Protein AF-A0A656K3C7-F1 (afdb_monomer_lite)

Sequence (173 aa):
MFLVPLDEQGRWFRYHHLFSDLLRARQTADAQTTRLHLNACRWFSAQGQLDEAVEQALRAGHLDVAANLVQNLSEEQLLAEQNVGMLLRWKMDLPDDLLTSTPRLIVLYAWALGLACQLDAAEELANQLSRFLPAPSATAQKSMLAQWLALSGIIARGRGDSEKTERYCREAL

Radius of gyration: 20.17 Å; chains: 1; bounding box: 43×33×60 Å

InterPro domains:
  IPR059106 MalT-like, winged helix domain [PF25873] (1-30)

Secondary structure (DSSP, 8-state):
--EEESSTTS--EEE-HHHHHHHHHT--SSHHHHHHHHHHHHHHHHTT-HHHHHHHHHHTT-HHHHHHHHHT--HHHHHSTTHHHHHHHHHHHS-HHHHTSSHHHHHHHHHHHHHTT-HHHHHHHHHGGGGG-S-SSHHHHHHHHHHHHHHHHHHHHHTT-HHHHHHHHHHT-

Organism: NCBI:txid1194405

Foldseek 3Di:
DQWDAPDPVRPDTDGDPVVVVVVVVPDDPDPVQLVVLQVQLVVCVVVVNLLSNLVSCLVSVNLVSNLVSVLPQDPVNLPPPPVLVSLVVNVVSHDPCSCLVDLSSLLSNLVSCLVVLVLVVSVVSLVSLCVCPPPPDPVVNLVSLLSSLVSQLSSCVSVVNVVSNVVSVVVND

Structure (mmCIF, N/CA/C/O backbone):
data_AF-A0A656K3C7-F1
#
_entry.id   AF-A0A656K3C7-F1
#
loop_
_atom_site.group_PDB
_atom_site.id
_atom_site.type_symbol
_atom_site.label_atom_id
_atom_site.label_alt_id
_atom_site.label_comp_id
_atom_site.label_asym_id
_atom_site.label_entity_id
_atom_site.label_seq_id
_atom_site.pdbx_PDB_ins_code
_atom_site.Cartn_x
_atom_site.Cartn_y
_atom_site.Cartn_z
_atom_site.occupancy
_atom_site.B_iso_or_equiv
_atom_site.auth_seq_id
_atom_site.auth_comp_id
_atom_site.auth_asym_id
_atom_site.auth_atom_id
_atom_site.pdbx_PDB_model_num
ATOM 1 N N . MET A 1 1 ? -4.750 -5.517 39.421 1.00 69.62 1 MET A N 1
ATOM 2 C CA . MET A 1 1 ? -4.322 -4.498 38.438 1.00 69.62 1 MET A CA 1
ATOM 3 C C . MET A 1 1 ? -4.576 -5.078 37.050 1.00 69.62 1 MET A C 1
ATOM 5 O O . MET A 1 1 ? -4.047 -6.142 36.769 1.00 69.62 1 MET A O 1
ATOM 9 N N . PHE A 1 2 ? -5.461 -4.484 36.241 1.00 80.31 2 PHE A N 1
ATOM 10 C CA . PHE A 1 2 ? -5.901 -5.067 34.955 1.00 80.31 2 PHE A CA 1
ATOM 11 C C . PHE A 1 2 ? -5.089 -4.599 33.742 1.00 80.31 2 PHE A C 1
ATOM 13 O O . PHE A 1 2 ? -5.308 -5.103 32.644 1.00 80.31 2 PHE A O 1
ATOM 20 N N . LEU A 1 3 ? -4.170 -3.654 33.938 1.00 84.06 3 LEU A N 1
ATOM 21 C CA . LEU A 1 3 ? -3.271 -3.134 32.915 1.00 84.06 3 LEU A CA 1
ATOM 22 C C . LEU A 1 3 ? -1.839 -3.567 33.231 1.00 84.06 3 LEU A C 1
ATOM 24 O O . LEU A 1 3 ? -1.426 -3.528 34.388 1.00 84.06 3 LEU A O 1
ATOM 28 N N . VAL A 1 4 ? -1.111 -3.983 32.199 1.00 83.31 4 VAL A N 1
ATOM 29 C CA . VAL A 1 4 ? 0.304 -4.356 32.248 1.00 83.31 4 VAL A CA 1
ATOM 30 C C . VAL A 1 4 ? 1.067 -3.351 31.383 1.00 83.31 4 VAL A C 1
ATOM 32 O O . VAL A 1 4 ? 0.714 -3.222 30.205 1.00 83.31 4 VAL A O 1
ATOM 35 N N . PRO A 1 5 ? 2.061 -2.630 31.932 1.00 87.19 5 PRO A N 1
ATOM 36 C CA . PRO A 1 5 ? 2.875 -1.711 31.148 1.00 87.19 5 PRO A CA 1
ATOM 37 C C . PRO A 1 5 ? 3.654 -2.481 30.078 1.00 87.19 5 PRO A C 1
ATOM 39 O O . PRO A 1 5 ? 4.106 -3.606 30.302 1.00 87.19 5 PRO A O 1
ATOM 42 N N . LEU A 1 6 ? 3.751 -1.881 28.899 1.00 84.50 6 LEU A N 1
ATOM 43 C CA . LEU A 1 6 ? 4.497 -2.388 27.748 1.00 84.50 6 LEU A CA 1
ATOM 44 C C . LEU A 1 6 ? 5.789 -1.608 27.510 1.00 84.50 6 LEU A C 1
ATOM 46 O O . LEU A 1 6 ? 6.653 -2.086 26.784 1.00 84.50 6 LEU A O 1
ATOM 50 N N . ASP A 1 7 ? 5.913 -0.429 28.110 1.00 85.75 7 ASP A N 1
ATOM 51 C CA . ASP A 1 7 ? 7.090 0.418 28.035 1.00 85.75 7 ASP A CA 1
ATOM 52 C C . ASP A 1 7 ? 7.542 0.864 29.432 1.00 85.75 7 ASP A C 1
ATOM 54 O O . ASP A 1 7 ? 6.776 0.878 30.398 1.00 85.75 7 ASP A O 1
ATOM 58 N N . GLU A 1 8 ? 8.813 1.245 29.539 1.00 79.31 8 GLU A N 1
ATOM 59 C CA . GLU A 1 8 ? 9.380 1.774 30.785 1.00 79.31 8 GLU A CA 1
ATOM 60 C C . GLU A 1 8 ? 8.867 3.187 31.097 1.00 79.31 8 GLU A C 1
ATOM 62 O O . GLU A 1 8 ? 8.908 3.628 32.243 1.00 79.31 8 GLU A O 1
ATOM 67 N N . GLN A 1 9 ? 8.354 3.900 30.087 1.00 84.38 9 GLN A N 1
ATOM 68 C CA . GLN A 1 9 ? 7.812 5.252 30.237 1.00 84.38 9 GLN A CA 1
ATOM 69 C C . GLN A 1 9 ? 6.341 5.267 30.681 1.00 84.38 9 GLN A C 1
ATOM 71 O O . GLN A 1 9 ? 5.797 6.345 30.919 1.00 84.38 9 GLN A O 1
ATOM 76 N N . GLY A 1 10 ? 5.690 4.102 30.790 1.00 80.56 10 GLY A N 1
ATOM 77 C CA . GLY A 1 10 ? 4.300 3.984 31.225 1.00 80.56 10 GLY A CA 1
ATOM 78 C C . GLY A 1 10 ? 3.310 4.701 30.306 1.00 80.56 10 GLY A C 1
ATOM 79 O O . GLY A 1 10 ? 2.316 5.239 30.791 1.00 80.56 10 GLY A O 1
ATOM 80 N N . ARG A 1 11 ? 3.581 4.761 28.999 1.00 82.31 11 ARG A N 1
ATOM 81 C CA . ARG A 1 11 ? 2.653 5.311 27.995 1.00 82.31 11 ARG A CA 1
ATOM 82 C C . ARG A 1 11 ? 1.851 4.209 27.323 1.00 82.31 11 ARG A C 1
ATOM 84 O O . ARG A 1 11 ? 0.713 4.439 26.919 1.00 82.31 11 ARG A O 1
ATOM 91 N 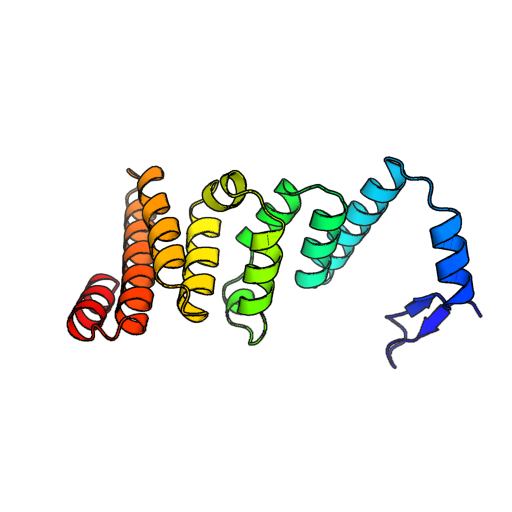N . TRP A 1 12 ? 2.423 3.014 27.234 1.00 82.12 12 TRP A N 1
ATOM 92 C CA . TRP A 1 12 ? 1.819 1.875 26.568 1.00 82.12 12 TRP A CA 1
ATOM 93 C C . TRP A 1 12 ? 1.377 0.840 27.589 1.00 82.12 12 TRP A C 1
ATOM 95 O O . TRP A 1 12 ? 2.163 0.358 28.401 1.00 82.12 12 TRP A O 1
ATOM 105 N N . PHE A 1 13 ? 0.107 0.452 27.521 1.00 86.69 13 PHE A N 1
ATOM 106 C CA . PHE A 1 13 ? -0.456 -0.573 28.389 1.00 86.69 13 PHE A CA 1
ATOM 107 C C . PHE A 1 13 ? -1.233 -1.588 27.569 1.00 86.69 13 PHE A C 1
ATOM 109 O O . PHE A 1 13 ? -1.935 -1.239 26.621 1.00 86.69 13 PHE A O 1
ATOM 116 N N . ARG A 1 14 ? -1.177 -2.849 27.992 1.00 84.44 14 ARG A N 1
ATOM 117 C CA . ARG A 1 14 ? -2.115 -3.883 27.546 1.00 84.44 14 ARG A CA 1
ATOM 118 C C . ARG A 1 14 ? -3.011 -4.323 28.687 1.00 84.44 14 ARG A C 1
ATOM 120 O O . ARG A 1 14 ? -2.593 -4.338 29.844 1.00 84.44 14 ARG A O 1
ATOM 127 N N . TYR A 1 15 ? -4.218 -4.769 28.361 1.00 87.75 15 TYR A N 1
ATOM 128 C CA . TYR A 1 15 ? -5.036 -5.486 29.331 1.00 87.75 15 TYR A CA 1
ATOM 129 C C . TYR A 1 15 ? -4.418 -6.843 29.676 1.00 87.75 15 TYR A C 1
ATOM 131 O O . TYR A 1 15 ? -3.863 -7.537 28.821 1.00 87.75 15 TYR A O 1
ATOM 139 N N . HIS A 1 16 ? -4.554 -7.239 30.939 1.00 87.50 16 HIS A N 1
ATOM 140 C CA . HIS A 1 16 ? -4.267 -8.596 31.383 1.00 87.50 16 HIS A CA 1
ATOM 141 C C . HIS A 1 16 ? -5.127 -9.597 30.594 1.00 87.50 16 HIS A C 1
ATOM 143 O O . HIS A 1 16 ? -6.309 -9.337 30.363 1.00 87.50 16 HIS A O 1
ATOM 149 N N . HIS A 1 17 ? -4.562 -10.746 30.207 1.00 80.81 17 HIS A N 1
ATOM 150 C CA . HIS A 1 17 ? -5.193 -11.680 29.262 1.00 80.81 17 HIS A CA 1
ATOM 151 C C . HIS A 1 17 ? -6.619 -12.090 29.676 1.00 80.81 17 HIS A C 1
ATOM 153 O O . HIS A 1 17 ? -7.533 -11.929 28.879 1.00 80.81 17 HIS A O 1
ATOM 159 N N . LEU A 1 18 ? -6.845 -12.451 30.949 1.00 82.88 18 LEU A N 1
ATOM 160 C CA . LEU A 1 18 ? -8.182 -12.794 31.476 1.00 82.88 18 LEU A CA 1
ATOM 161 C C . LEU A 1 18 ? -9.219 -11.677 31.298 1.00 82.88 18 LEU A C 1
ATOM 163 O O . LEU A 1 18 ? -10.390 -11.939 31.036 1.00 82.88 18 LEU A O 1
ATOM 167 N N . PHE A 1 19 ? -8.798 -10.423 31.462 1.00 82.19 19 PHE A N 1
ATOM 168 C CA . PHE A 1 19 ? -9.692 -9.284 31.288 1.00 82.19 19 PHE A CA 1
ATOM 169 C C . PHE A 1 19 ? -9.945 -9.010 29.804 1.00 82.19 19 PHE A C 1
ATOM 171 O O . PHE A 1 19 ? -11.071 -8.718 29.416 1.00 82.19 19 PHE A O 1
ATOM 178 N N . SER A 1 20 ? -8.919 -9.181 28.970 1.00 81.00 20 SER A N 1
ATOM 179 C CA . SER A 1 20 ? -9.034 -9.112 27.512 1.00 81.00 20 SER A CA 1
ATOM 180 C C . SER A 1 20 ? -10.023 -10.154 26.974 1.00 81.00 20 SER A C 1
ATOM 182 O O . SER A 1 20 ? -10.894 -9.818 26.176 1.00 81.00 20 SER A O 1
ATOM 184 N N . ASP A 1 21 ? -9.960 -11.393 27.467 1.00 81.00 21 ASP A N 1
ATOM 185 C CA . ASP A 1 21 ? -10.866 -12.475 27.065 1.00 81.00 21 ASP A CA 1
ATOM 186 C C . ASP A 1 21 ? -12.309 -12.201 27.504 1.00 81.00 21 ASP A C 1
ATOM 188 O O . ASP A 1 21 ? -13.240 -12.393 26.724 1.00 81.00 21 ASP A O 1
ATOM 192 N N . LEU A 1 22 ? -12.503 -11.651 28.708 1.00 83.19 22 LEU A N 1
ATOM 193 C CA . LEU A 1 22 ? -13.818 -11.217 29.180 1.00 83.19 22 LEU A CA 1
ATOM 194 C C . LEU A 1 22 ? -14.394 -10.067 28.337 1.00 83.19 22 LEU A C 1
ATOM 196 O O . LEU A 1 22 ? -15.587 -10.068 28.037 1.00 83.19 22 LEU A O 1
ATOM 200 N N . LEU A 1 23 ? -13.569 -9.093 27.941 1.00 79.81 23 LEU A N 1
ATOM 201 C CA . LEU A 1 23 ? -13.994 -7.999 27.063 1.00 79.81 23 LEU A CA 1
ATOM 202 C C . LEU A 1 23 ? -14.359 -8.504 25.662 1.00 79.81 23 LEU A C 1
ATOM 204 O O . LEU A 1 23 ? -15.383 -8.091 25.124 1.00 79.81 23 LEU A O 1
ATOM 208 N N . ARG A 1 24 ? -13.568 -9.422 25.094 1.00 76.94 24 ARG A N 1
ATOM 209 C CA . ARG A 1 24 ? -13.862 -10.059 23.799 1.00 76.94 24 ARG A CA 1
ATOM 210 C C . ARG A 1 24 ? -15.145 -10.882 23.850 1.00 76.94 24 ARG A C 1
ATOM 212 O O . ARG A 1 24 ? -15.958 -10.777 22.944 1.00 76.94 24 ARG A O 1
ATOM 219 N N . ALA A 1 25 ? -15.371 -11.638 24.925 1.00 77.75 25 ALA A N 1
ATOM 220 C CA . ALA A 1 25 ? -16.589 -12.432 25.102 1.00 77.75 25 ALA A CA 1
ATOM 221 C C . ALA A 1 25 ? -17.859 -11.571 25.239 1.00 77.75 25 ALA A C 1
ATOM 223 O O . ALA A 1 25 ? -18.956 -12.033 24.940 1.00 77.75 25 ALA A O 1
ATOM 224 N N . ARG A 1 26 ? -17.721 -10.317 25.691 1.00 74.50 26 ARG A N 1
ATOM 225 C CA . ARG A 1 26 ? -18.814 -9.332 25.766 1.00 74.50 26 ARG A CA 1
ATOM 226 C C . ARG A 1 26 ? -18.995 -8.523 24.485 1.00 74.50 26 ARG A C 1
ATOM 228 O O . ARG A 1 26 ? -19.919 -7.717 24.410 1.00 74.50 26 ARG A O 1
ATOM 235 N N . GLN A 1 27 ? -18.108 -8.694 23.512 1.0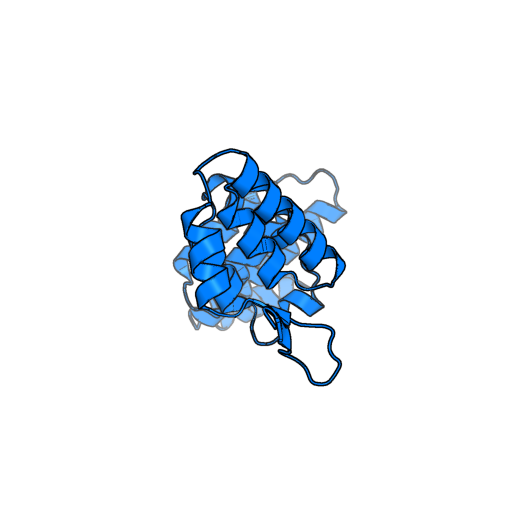0 67.50 27 GLN A N 1
ATOM 236 C CA . GLN A 1 27 ? -18.160 -7.966 22.260 1.00 67.50 27 GLN A CA 1
ATOM 237 C C . GLN A 1 27 ? -19.276 -8.571 21.401 1.00 67.50 27 GLN A C 1
ATOM 239 O O . GLN A 1 27 ? -19.121 -9.622 20.788 1.00 67.50 27 GLN A O 1
ATOM 244 N N . THR A 1 28 ? -20.441 -7.931 21.401 1.00 62.31 28 THR A N 1
ATOM 245 C CA . THR A 1 28 ? -21.514 -8.252 20.459 1.00 62.31 28 THR A CA 1
ATOM 246 C C . THR A 1 28 ? -21.073 -7.818 19.064 1.00 62.31 28 THR A C 1
ATOM 248 O O . THR A 1 28 ? -20.598 -6.694 18.893 1.00 62.31 28 THR A O 1
ATOM 251 N N . ALA A 1 29 ? -21.189 -8.706 18.075 1.00 60.78 29 ALA A N 1
ATOM 252 C CA . ALA A 1 29 ? -20.914 -8.387 16.677 1.00 60.78 29 ALA A CA 1
ATOM 253 C C . ALA A 1 29 ? -21.928 -7.338 16.195 1.00 60.78 29 ALA A C 1
ATOM 255 O O . ALA A 1 29 ? -23.055 -7.674 15.846 1.00 60.78 29 ALA A O 1
ATOM 256 N N . ASP A 1 30 ? -21.549 -6.063 16.271 1.00 66.75 30 ASP A N 1
ATOM 257 C CA . ASP A 1 30 ? -22.407 -4.929 15.937 1.00 66.75 30 ASP A CA 1
ATOM 258 C C . ASP A 1 30 ? -21.566 -3.688 15.580 1.00 66.75 30 ASP A C 1
ATOM 260 O O . ASP A 1 30 ? -20.355 -3.637 15.827 1.00 66.75 30 ASP A O 1
ATOM 264 N N . ALA A 1 31 ? -22.229 -2.654 15.056 1.00 64.88 31 ALA A N 1
ATOM 265 C CA . ALA A 1 31 ? -21.695 -1.344 14.674 1.00 64.88 31 ALA A CA 1
ATOM 266 C C . ALA A 1 31 ? -20.793 -0.682 15.738 1.00 64.88 31 ALA A C 1
ATOM 268 O O . ALA A 1 31 ? -19.979 0.193 15.428 1.00 64.88 31 ALA A O 1
ATOM 269 N N . GLN A 1 32 ? -20.908 -1.088 17.004 1.00 76.25 32 GLN A N 1
ATOM 270 C CA . GLN A 1 32 ? -20.048 -0.627 18.088 1.00 76.25 32 GLN A CA 1
ATOM 271 C C . GLN A 1 32 ? -18.585 -1.075 17.917 1.00 76.25 32 GLN A C 1
ATOM 273 O O . GLN A 1 32 ? -17.684 -0.275 18.167 1.00 76.25 32 GLN A O 1
ATOM 278 N N . THR A 1 33 ? -18.332 -2.292 17.431 1.00 81.75 33 THR A N 1
ATOM 279 C CA . THR A 1 33 ? -16.973 -2.805 17.181 1.00 81.75 33 THR A CA 1
ATOM 280 C C . THR A 1 33 ? -16.309 -2.058 16.026 1.00 81.75 33 THR A C 1
ATOM 282 O O . THR A 1 33 ? -15.172 -1.604 16.155 1.00 81.75 33 THR A O 1
ATOM 285 N N . THR A 1 34 ? -17.053 -1.806 14.946 1.00 86.31 34 THR A N 1
ATOM 286 C CA . THR A 1 34 ? -16.608 -0.963 13.823 1.00 86.31 34 THR A CA 1
ATOM 287 C C . THR A 1 34 ? -16.179 0.425 14.299 1.00 86.31 34 THR A C 1
ATOM 289 O O . THR A 1 34 ? -15.094 0.905 13.970 1.00 86.31 34 THR A O 1
ATOM 292 N N . ARG A 1 35 ? -16.994 1.066 15.149 1.00 88.31 35 ARG A N 1
ATOM 293 C CA . ARG A 1 35 ? -16.681 2.390 15.711 1.00 88.31 35 ARG A CA 1
ATOM 294 C C . ARG A 1 35 ? -15.425 2.378 16.581 1.00 88.31 35 ARG A C 1
ATOM 296 O O . ARG A 1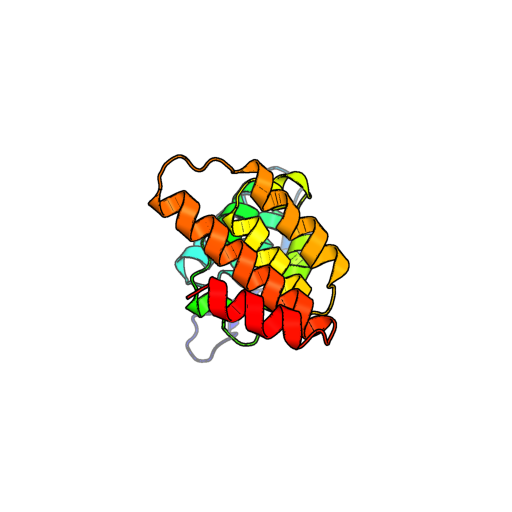 35 ? -14.673 3.349 16.554 1.00 88.31 35 ARG A O 1
ATOM 303 N N . LEU A 1 36 ? -15.187 1.309 17.341 1.00 89.75 36 LEU A N 1
ATOM 304 C CA . LEU A 1 36 ? -13.971 1.172 18.146 1.00 89.75 36 LEU A CA 1
ATOM 305 C C . LEU A 1 36 ? -12.724 1.085 17.264 1.00 89.75 36 LEU A C 1
ATOM 307 O O . LEU A 1 36 ? -11.763 1.809 17.519 1.00 89.75 36 LEU A O 1
ATOM 311 N N . HIS A 1 37 ? -12.763 0.275 16.205 1.00 92.25 37 HIS A N 1
ATOM 312 C CA . HIS A 1 37 ? -11.665 0.190 15.245 1.00 92.25 37 HIS A CA 1
ATOM 313 C C . HIS A 1 37 ? -11.403 1.532 14.550 1.00 92.25 37 HIS A C 1
ATOM 315 O O . HIS A 1 37 ? -10.259 1.972 14.489 1.00 92.25 37 HIS A O 1
ATOM 321 N N . LEU A 1 38 ? -12.440 2.261 14.126 1.00 93.06 38 LEU A N 1
ATOM 322 C CA . LEU A 1 38 ? -12.260 3.597 13.543 1.00 93.06 38 LEU A CA 1
ATOM 323 C C . LEU A 1 38 ? -11.678 4.618 14.531 1.00 93.06 38 LEU A C 1
ATOM 325 O O . LEU A 1 38 ? -10.844 5.440 14.154 1.00 93.06 38 LEU A O 1
ATOM 329 N N . ASN A 1 39 ? -12.089 4.577 15.798 1.00 94.00 39 ASN A N 1
ATOM 330 C CA . ASN A 1 39 ? -11.505 5.439 16.824 1.00 94.00 39 ASN A CA 1
ATOM 331 C C . ASN A 1 39 ? -10.027 5.103 17.063 1.00 94.00 39 ASN A C 1
ATOM 333 O O . ASN A 1 39 ? -9.205 6.014 17.154 1.00 94.00 39 ASN A O 1
ATOM 337 N N . ALA A 1 40 ? -9.685 3.813 17.118 1.00 93.75 40 ALA A N 1
ATOM 338 C CA . ALA A 1 40 ? -8.304 3.360 17.242 1.00 93.75 40 ALA A CA 1
ATOM 339 C C . ALA A 1 40 ? -7.467 3.784 16.025 1.00 93.75 40 ALA A C 1
ATOM 341 O O . ALA A 1 40 ? -6.383 4.329 16.197 1.00 93.75 40 ALA A O 1
ATOM 342 N N . CYS A 1 41 ? -8.005 3.627 14.812 1.00 95.25 41 CYS A N 1
ATOM 343 C CA . CYS A 1 41 ? -7.402 4.091 13.562 1.00 95.25 41 CYS A CA 1
ATOM 344 C C . CYS A 1 41 ? -7.028 5.582 13.628 1.00 95.25 41 CYS A C 1
ATOM 346 O O . CYS A 1 41 ? -5.876 5.945 13.394 1.00 95.25 41 CYS A O 1
ATOM 348 N N . ARG A 1 42 ? -7.970 6.446 14.033 1.00 95.00 42 ARG A N 1
ATOM 349 C CA . ARG A 1 42 ? -7.720 7.892 14.190 1.00 95.00 42 ARG A CA 1
ATOM 350 C C . ARG A 1 42 ? -6.655 8.187 15.241 1.00 95.00 42 ARG A C 1
ATOM 352 O O . ARG A 1 42 ? -5.827 9.068 15.033 1.00 95.00 42 ARG A O 1
ATOM 359 N N . TRP A 1 43 ? -6.683 7.469 16.362 1.00 94.25 43 TRP A N 1
ATOM 360 C CA . TRP A 1 43 ? -5.713 7.663 17.433 1.00 94.25 43 TRP A CA 1
ATOM 361 C C . TRP A 1 43 ? -4.298 7.272 16.990 1.00 94.25 43 TRP A C 1
ATOM 363 O O . TRP A 1 43 ? -3.390 8.085 17.128 1.00 94.25 43 TRP A O 1
ATOM 373 N N . PHE A 1 44 ? -4.121 6.095 16.378 1.00 92.88 44 PHE A N 1
ATOM 374 C CA . PHE A 1 44 ? -2.826 5.645 15.851 1.00 92.88 44 PHE A CA 1
ATOM 375 C C . PHE A 1 44 ? -2.294 6.575 14.759 1.00 92.88 44 PHE A C 1
ATOM 377 O O . PHE A 1 44 ? -1.129 6.968 14.799 1.00 92.88 44 PHE A O 1
ATOM 384 N N . SER A 1 45 ? -3.163 7.015 13.843 1.00 90.81 45 SER A N 1
ATOM 385 C CA . SER A 1 45 ? -2.797 7.986 12.808 1.00 90.81 45 SER A CA 1
ATOM 386 C C . SER A 1 45 ? -2.266 9.289 13.420 1.00 90.81 45 SER A C 1
ATOM 388 O O . SER A 1 45 ? -1.227 9.787 12.993 1.00 90.81 45 SER A O 1
ATOM 390 N N . ALA A 1 46 ? -2.900 9.794 14.485 1.00 90.81 46 ALA A N 1
ATOM 391 C CA . ALA A 1 46 ? -2.438 10.983 15.203 1.00 90.81 46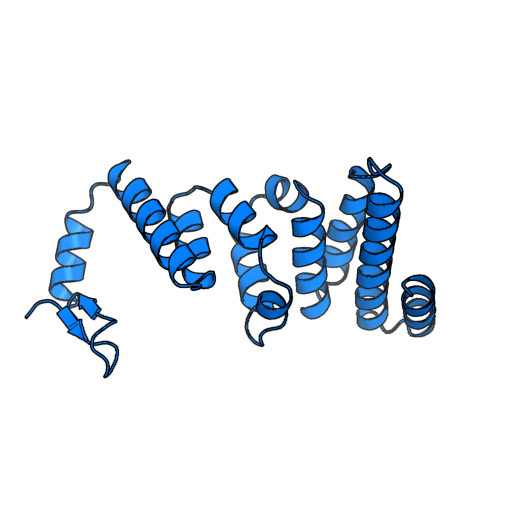 ALA A CA 1
ATOM 392 C C . ALA A 1 46 ? -1.112 10.782 15.967 1.00 90.81 46 ALA A C 1
ATOM 394 O O . ALA A 1 46 ? -0.426 11.762 16.244 1.00 90.81 46 ALA A O 1
ATOM 395 N N . GLN A 1 47 ? -0.744 9.540 16.304 1.00 88.56 47 GLN A N 1
ATOM 396 C CA . GLN A 1 47 ? 0.555 9.200 16.900 1.00 88.56 47 GLN A CA 1
ATOM 397 C C . GLN A 1 47 ? 1.652 8.922 15.854 1.00 88.56 47 GLN A C 1
ATOM 399 O O . GLN A 1 47 ? 2.783 8.624 16.228 1.00 88.56 47 GLN A O 1
ATOM 404 N N . GLY A 1 48 ? 1.343 9.001 14.553 1.00 86.06 48 GLY A N 1
ATOM 405 C CA . GLY A 1 48 ? 2.278 8.658 13.473 1.00 86.06 48 GLY A CA 1
ATOM 406 C C . GLY A 1 48 ? 2.470 7.150 13.260 1.00 86.06 48 GLY A C 1
ATOM 407 O O . GLY A 1 48 ? 3.325 6.746 12.478 1.00 86.06 48 GLY A O 1
ATOM 408 N N . GLN A 1 49 ? 1.663 6.321 13.922 1.00 87.44 49 GLN A N 1
ATOM 409 C CA . GLN A 1 49 ? 1.664 4.862 13.815 1.00 87.44 49 GLN A CA 1
ATOM 410 C C . GLN A 1 49 ? 0.728 4.417 12.693 1.00 87.44 49 GLN A C 1
ATOM 412 O O . GLN A 1 49 ? -0.417 4.018 12.912 1.00 87.44 49 GLN A O 1
ATOM 417 N N . LEU A 1 50 ? 1.185 4.595 11.456 1.00 87.00 50 LEU A N 1
ATOM 418 C CA . LEU A 1 50 ? 0.357 4.339 10.276 1.00 87.00 50 LEU A CA 1
ATOM 419 C C . LEU A 1 50 ? 0.045 2.861 10.084 1.00 87.00 50 LEU A C 1
ATOM 421 O O . LEU A 1 50 ? -1.065 2.523 9.680 1.00 87.00 50 LEU A O 1
ATOM 425 N N . ASP A 1 51 ? 0.988 2.006 10.441 1.00 87.94 51 ASP A N 1
ATOM 426 C CA . ASP A 1 51 ? 0.883 0.560 10.351 1.00 87.94 51 ASP A CA 1
ATOM 427 C C . ASP A 1 51 ? -0.355 0.042 11.086 1.00 87.94 51 ASP A C 1
ATOM 429 O O . ASP A 1 51 ? -1.236 -0.618 10.524 1.00 87.94 51 ASP A O 1
ATOM 433 N N . GLU A 1 52 ? -0.467 0.432 12.351 1.00 90.44 52 GLU A N 1
ATOM 434 C CA . GLU A 1 52 ? -1.602 0.124 13.195 1.00 90.44 52 GLU A CA 1
ATOM 435 C C . GLU A 1 52 ? -2.857 0.858 12.724 1.00 90.44 52 GLU A C 1
ATOM 437 O O . GLU A 1 52 ? -3.942 0.278 12.756 1.00 90.44 52 GLU A O 1
ATOM 442 N N . ALA A 1 53 ? -2.746 2.104 12.254 1.00 93.06 53 ALA A N 1
ATOM 443 C CA . ALA A 1 53 ? -3.899 2.860 11.774 1.00 93.06 53 ALA A CA 1
ATOM 444 C C . ALA A 1 53 ? -4.589 2.186 10.577 1.00 93.06 53 ALA A C 1
ATOM 446 O O . ALA A 1 53 ? -5.820 2.066 10.575 1.00 93.06 53 ALA A O 1
ATOM 447 N N . VAL A 1 54 ? -3.815 1.718 9.592 1.00 92.12 54 VAL A N 1
ATOM 448 C CA . VAL A 1 54 ? -4.329 1.008 8.411 1.00 92.12 54 VAL A CA 1
ATOM 449 C C . VAL A 1 54 ? -4.953 -0.321 8.825 1.00 92.12 54 VAL A C 1
ATOM 451 O O . VAL A 1 54 ? -6.087 -0.605 8.445 1.00 92.12 54 VAL A O 1
ATOM 454 N N . GLU A 1 55 ? -4.282 -1.092 9.682 1.00 91.81 55 GLU A N 1
ATOM 455 C CA . GLU A 1 55 ? -4.797 -2.369 10.189 1.00 91.81 55 GLU A CA 1
ATOM 456 C C . GLU A 1 55 ? -6.151 -2.206 10.904 1.00 91.81 55 GLU A C 1
ATOM 458 O O . GLU A 1 55 ? -7.069 -3.008 10.725 1.00 91.81 55 GLU A O 1
ATOM 463 N N . GLN A 1 56 ? -6.318 -1.147 11.703 1.00 94.94 56 GLN A N 1
ATOM 464 C CA . GLN A 1 56 ? -7.606 -0.860 12.335 1.00 94.94 56 GLN A CA 1
ATOM 465 C C . GLN A 1 56 ? -8.687 -0.488 11.307 1.00 94.94 56 GLN A C 1
ATOM 467 O O . GLN A 1 56 ? -9.831 -0.909 11.464 1.00 94.94 56 GLN A O 1
ATOM 472 N N . ALA A 1 57 ? -8.356 0.265 10.253 1.00 94.00 57 ALA A N 1
ATOM 473 C CA . ALA A 1 57 ? -9.312 0.592 9.192 1.00 94.00 57 ALA A CA 1
ATOM 474 C C . ALA A 1 57 ? -9.760 -0.658 8.411 1.00 94.00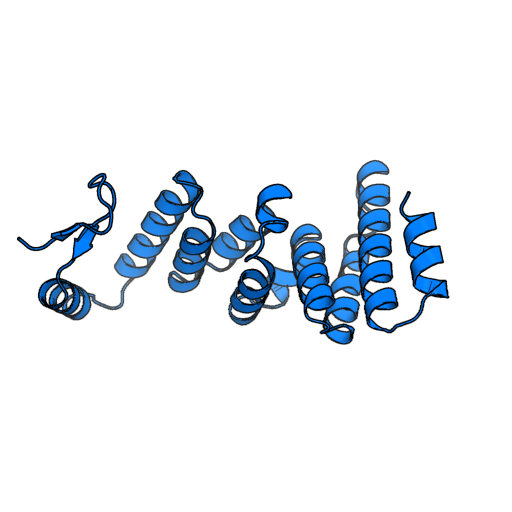 57 ALA A C 1
ATOM 476 O O . ALA A 1 57 ? -10.958 -0.832 8.174 1.00 94.00 57 ALA A O 1
ATOM 477 N N . LEU A 1 58 ? -8.824 -1.564 8.102 1.00 92.06 58 LEU A N 1
ATOM 478 C CA . LEU A 1 58 ? -9.109 -2.853 7.464 1.00 92.06 58 LEU A CA 1
ATOM 479 C C . LEU A 1 58 ? -10.025 -3.722 8.339 1.00 92.06 58 LEU A C 1
ATOM 481 O O . LEU A 1 58 ? -11.052 -4.203 7.866 1.00 92.06 58 LEU A O 1
ATOM 485 N N . ARG A 1 59 ? -9.739 -3.838 9.644 1.00 91.00 59 ARG A N 1
ATOM 486 C CA . ARG A 1 59 ? -10.598 -4.570 10.601 1.00 91.00 59 ARG A CA 1
ATOM 487 C C . ARG A 1 59 ? -11.985 -3.957 10.772 1.00 91.00 59 ARG A C 1
ATOM 489 O O . ARG A 1 59 ? -12.934 -4.672 11.076 1.00 91.00 59 ARG A O 1
ATOM 496 N N . ALA A 1 60 ? -12.113 -2.646 10.578 1.00 91.12 60 ALA A N 1
ATOM 497 C CA . ALA A 1 60 ? -13.402 -1.966 10.571 1.00 91.12 60 ALA A CA 1
ATOM 498 C C . ALA A 1 60 ? -14.205 -2.209 9.275 1.00 91.12 60 ALA A C 1
ATOM 500 O O . ALA A 1 60 ? -15.360 -1.799 9.206 1.00 91.12 60 ALA A O 1
ATOM 501 N N . GLY A 1 61 ? -13.610 -2.820 8.242 1.00 90.25 61 GLY A N 1
ATOM 502 C CA . GLY A 1 61 ? -14.210 -2.951 6.910 1.00 90.25 61 GLY A CA 1
ATOM 503 C C . GLY A 1 61 ? -14.261 -1.636 6.119 1.00 90.25 61 GLY A C 1
ATOM 504 O O . GLY A 1 61 ? -14.929 -1.563 5.092 1.00 90.25 61 GLY A O 1
ATOM 505 N N . HIS A 1 62 ? -13.564 -0.594 6.581 1.00 93.25 62 HIS A N 1
ATOM 506 C CA . HIS A 1 62 ? -13.513 0.721 5.940 1.00 93.25 62 HIS A CA 1
ATOM 507 C C . HIS A 1 62 ? -12.289 0.814 5.023 1.00 93.25 62 HIS A C 1
ATOM 509 O O . HIS A 1 62 ? -11.272 1.437 5.339 1.00 93.25 62 HIS A O 1
ATOM 515 N N . LEU A 1 63 ? -12.389 0.123 3.889 1.00 93.50 63 LEU A N 1
ATOM 516 C CA . LEU A 1 63 ? -11.300 -0.062 2.924 1.00 93.50 63 LEU A CA 1
ATOM 517 C C . LEU A 1 63 ? -10.904 1.251 2.231 1.00 93.50 63 LEU A C 1
ATOM 519 O O . LEU A 1 63 ? -9.740 1.454 1.899 1.00 93.50 63 LEU A O 1
ATOM 523 N N . ASP A 1 64 ? -11.853 2.172 2.075 1.00 93.44 64 ASP A N 1
ATOM 524 C CA . ASP A 1 64 ? -11.640 3.537 1.594 1.00 93.44 64 ASP A CA 1
ATOM 525 C C . ASP A 1 64 ? -10.741 4.345 2.542 1.00 93.44 64 ASP A C 1
ATOM 527 O O . ASP A 1 64 ? -9.808 5.021 2.105 1.00 93.44 64 ASP A O 1
ATOM 531 N N . VAL A 1 65 ? -10.970 4.224 3.853 1.00 94.12 65 VAL A N 1
ATOM 532 C CA . VAL A 1 65 ? -10.135 4.858 4.880 1.00 94.12 65 VAL A CA 1
ATOM 533 C C . VAL A 1 65 ? -8.730 4.261 4.865 1.00 94.12 65 VAL A C 1
ATOM 535 O O . VAL A 1 65 ? -7.755 5.010 4.908 1.00 94.12 65 VAL A O 1
ATOM 538 N N . ALA A 1 66 ? -8.616 2.934 4.755 1.00 94.25 66 ALA A N 1
ATOM 539 C CA . ALA A 1 66 ? -7.329 2.252 4.645 1.00 94.25 66 ALA A CA 1
ATOM 540 C C . ALA A 1 66 ? -6.548 2.719 3.404 1.00 94.25 66 ALA A C 1
ATOM 542 O O . ALA A 1 66 ? -5.405 3.159 3.526 1.00 94.25 66 ALA A O 1
ATOM 543 N N . ALA A 1 67 ? -7.181 2.720 2.228 1.00 93.56 67 ALA A N 1
ATOM 544 C CA . ALA A 1 67 ? -6.574 3.198 0.988 1.00 93.56 67 ALA A CA 1
ATOM 545 C C . ALA A 1 67 ? -6.143 4.672 1.091 1.00 93.56 67 ALA A C 1
ATOM 547 O O . ALA A 1 67 ? -5.055 5.039 0.640 1.00 93.56 67 ALA A O 1
ATOM 548 N N . ASN A 1 68 ? -6.951 5.515 1.745 1.00 93.88 68 ASN A N 1
ATOM 549 C CA . ASN A 1 68 ? -6.604 6.915 1.959 1.00 93.88 68 ASN A CA 1
ATOM 550 C C . ASN A 1 68 ? -5.392 7.098 2.889 1.00 93.88 68 ASN A C 1
ATOM 552 O O . ASN A 1 68 ? -4.579 7.992 2.670 1.00 93.88 68 ASN A O 1
ATOM 556 N N . LEU A 1 69 ? -5.240 6.268 3.919 1.00 92.50 69 LEU A N 1
ATOM 557 C CA . LEU A 1 69 ? -4.050 6.303 4.772 1.00 92.50 69 LEU A CA 1
ATOM 558 C C . LEU A 1 69 ? -2.797 5.890 3.992 1.00 92.50 69 LEU A C 1
ATOM 560 O O . LEU A 1 69 ? -1.786 6.584 4.057 1.00 92.50 69 LEU A O 1
ATOM 564 N N . VAL A 1 70 ? -2.889 4.820 3.198 1.00 91.81 70 VAL A N 1
ATOM 565 C CA . VAL A 1 70 ? -1.765 4.310 2.399 1.00 91.81 70 VAL A CA 1
ATOM 566 C C . VAL A 1 70 ? -1.308 5.325 1.349 1.00 91.81 70 VAL A C 1
ATOM 568 O O . VAL A 1 70 ? -0.114 5.580 1.218 1.00 91.81 70 VAL A O 1
ATOM 571 N N . GLN A 1 71 ? -2.225 5.958 0.611 1.00 91.06 71 GLN A N 1
ATOM 572 C CA . GLN A 1 71 ? -1.820 6.910 -0.434 1.00 91.06 71 GLN A CA 1
ATOM 573 C C . GLN A 1 71 ? -1.129 8.167 0.118 1.00 91.06 71 GLN A C 1
ATOM 575 O O . GLN A 1 71 ? -0.334 8.786 -0.591 1.00 91.06 71 GLN A O 1
ATOM 580 N N . ASN A 1 72 ? -1.418 8.525 1.372 1.00 90.50 72 ASN A N 1
ATOM 581 C CA . ASN A 1 72 ? -0.852 9.687 2.054 1.00 90.50 72 ASN A CA 1
ATOM 582 C C . ASN A 1 72 ? 0.465 9.382 2.786 1.00 90.50 72 ASN A C 1
ATOM 584 O O . ASN A 1 72 ? 0.980 10.258 3.480 1.00 90.50 72 ASN A O 1
ATOM 588 N N . LEU A 1 73 ? 1.028 8.178 2.619 1.00 86.19 73 LEU A N 1
ATOM 589 C CA . LEU A 1 73 ? 2.372 7.859 3.096 1.00 86.19 73 LEU A CA 1
ATOM 590 C C . LEU A 1 73 ? 3.396 8.842 2.513 1.00 86.19 73 LEU A C 1
ATOM 592 O O . LEU A 1 73 ? 3.456 9.059 1.290 1.00 86.19 73 LEU A O 1
ATOM 596 N N . SER A 1 74 ? 4.214 9.418 3.397 1.00 83.06 74 SER A N 1
ATOM 597 C CA . SER A 1 74 ? 5.350 10.245 2.994 1.00 83.06 74 SER A CA 1
ATOM 598 C C . SER A 1 74 ? 6.436 9.390 2.332 1.00 83.06 74 SER A C 1
ATOM 600 O O . SER A 1 74 ? 6.486 8.172 2.496 1.00 83.06 74 SER A O 1
ATOM 602 N N . GLU A 1 75 ? 7.327 10.019 1.567 1.00 77.69 75 GLU A N 1
ATOM 603 C CA . GLU A 1 75 ? 8.446 9.307 0.933 1.00 77.69 75 GLU A CA 1
ATOM 604 C C . GLU A 1 75 ? 9.396 8.706 1.976 1.00 77.69 75 GLU A C 1
ATOM 606 O O . GLU A 1 75 ? 9.821 7.564 1.834 1.00 77.69 75 GLU A O 1
ATOM 611 N N . GLU A 1 76 ? 9.652 9.423 3.071 1.00 80.19 76 GLU A N 1
ATOM 612 C CA . GLU A 1 76 ? 10.429 8.919 4.212 1.00 80.19 76 GLU A CA 1
ATOM 613 C C . GLU A 1 76 ? 9.780 7.672 4.823 1.00 80.19 76 GLU A C 1
ATOM 615 O O . GLU A 1 76 ? 10.448 6.667 5.069 1.00 80.19 76 GLU A O 1
ATOM 620 N N . GLN A 1 77 ? 8.458 7.717 5.010 1.00 78.69 77 GLN A N 1
ATOM 621 C CA . GLN A 1 77 ? 7.685 6.590 5.517 1.00 78.69 77 GLN A CA 1
ATOM 622 C C . GLN A 1 77 ? 7.626 5.434 4.538 1.00 78.69 77 GLN A C 1
ATOM 624 O O . GLN A 1 77 ? 7.422 4.328 4.995 1.00 78.69 77 GLN A O 1
ATOM 629 N N . LEU A 1 78 ? 7.791 5.647 3.233 1.00 75.75 78 LEU A N 1
ATOM 630 C CA . LEU A 1 78 ? 7.858 4.572 2.246 1.00 75.75 78 LEU A CA 1
ATOM 631 C C . LEU A 1 78 ? 9.234 3.891 2.248 1.00 75.75 78 LEU A C 1
ATOM 633 O O . LEU A 1 78 ? 9.331 2.671 2.122 1.00 75.75 78 LEU A O 1
ATOM 637 N N . LEU A 1 79 ? 10.291 4.690 2.399 1.00 71.00 79 LEU A N 1
ATOM 638 C CA . LEU A 1 79 ? 11.687 4.265 2.300 1.00 71.00 79 LEU A CA 1
ATOM 639 C C . LEU A 1 79 ? 12.234 3.617 3.580 1.00 71.00 79 LEU A C 1
ATOM 641 O O . LEU A 1 79 ? 13.327 3.052 3.541 1.00 71.00 79 LEU A O 1
ATOM 645 N N . ALA A 1 80 ? 11.505 3.665 4.698 1.00 75.56 80 ALA A N 1
ATOM 646 C CA . ALA A 1 80 ? 11.902 2.934 5.899 1.00 75.56 80 ALA A CA 1
ATOM 647 C C . ALA A 1 80 ? 11.922 1.403 5.655 1.00 75.56 80 ALA A C 1
ATOM 649 O O . ALA A 1 80 ? 11.164 0.862 4.847 1.00 75.56 80 ALA A O 1
ATOM 650 N N . GLU A 1 81 ? 12.820 0.691 6.345 1.00 57.34 81 GLU A N 1
ATOM 651 C CA . GLU A 1 81 ? 13.237 -0.686 6.008 1.00 57.34 81 GLU A CA 1
ATOM 652 C C . GLU A 1 81 ? 12.111 -1.748 6.009 1.00 57.34 81 GLU A C 1
ATOM 654 O O . GLU A 1 81 ? 12.298 -2.832 5.460 1.00 57.34 81 GLU A O 1
ATOM 659 N N . GLN A 1 82 ? 10.936 -1.471 6.590 1.00 62.94 82 GLN A N 1
ATOM 660 C CA . GLN A 1 82 ? 9.882 -2.474 6.825 1.00 62.94 82 GLN A CA 1
ATOM 661 C C . GLN A 1 82 ? 8.610 -2.320 5.964 1.00 62.94 82 GLN A C 1
ATOM 663 O O . GLN A 1 82 ? 7.694 -3.132 6.082 1.00 62.94 82 GLN A O 1
ATOM 668 N N . ASN A 1 83 ? 8.540 -1.359 5.036 1.00 75.31 83 ASN A N 1
ATOM 669 C CA . ASN A 1 83 ? 7.251 -1.007 4.416 1.00 75.31 83 ASN A CA 1
ATOM 670 C C . ASN A 1 83 ? 6.812 -1.880 3.236 1.00 75.31 83 ASN A C 1
ATOM 672 O O . ASN A 1 83 ? 5.615 -2.009 2.984 1.00 75.31 83 ASN A O 1
ATOM 676 N N . VAL A 1 84 ? 7.737 -2.511 2.503 1.00 84.62 84 VAL A N 1
ATOM 677 C CA . VAL A 1 84 ? 7.375 -3.283 1.295 1.00 84.62 84 VAL A CA 1
ATOM 678 C C . VAL A 1 84 ? 6.487 -4.478 1.647 1.00 84.62 84 VAL A C 1
ATOM 680 O O . VAL A 1 84 ? 5.431 -4.668 1.047 1.00 84.62 84 VAL A O 1
ATOM 683 N N . GLY A 1 85 ? 6.869 -5.263 2.660 1.00 86.56 85 GLY A N 1
ATOM 684 C CA . GLY A 1 85 ? 6.075 -6.413 3.105 1.00 86.56 85 GLY A CA 1
ATOM 685 C C . GLY A 1 85 ? 4.718 -6.013 3.689 1.00 86.56 85 GLY A C 1
ATOM 686 O O . GLY A 1 85 ? 3.745 -6.756 3.569 1.00 86.56 85 GLY A O 1
ATOM 687 N N . MET A 1 86 ? 4.637 -4.826 4.287 1.00 87.38 86 MET A N 1
ATOM 688 C CA . MET A 1 86 ? 3.402 -4.275 4.832 1.00 87.38 86 MET A CA 1
ATOM 689 C C . MET A 1 86 ? 2.425 -3.837 3.755 1.00 87.38 86 MET A C 1
ATOM 691 O O . MET A 1 86 ? 1.269 -4.253 3.785 1.00 87.38 86 MET A O 1
ATOM 695 N N . LEU A 1 87 ? 2.906 -3.088 2.762 1.00 90.25 87 LEU A N 1
ATOM 696 C CA . LEU A 1 87 ? 2.115 -2.739 1.590 1.00 90.25 87 LEU A CA 1
ATOM 697 C C . LEU A 1 87 ? 1.573 -4.012 0.940 1.00 90.25 87 LEU A C 1
ATOM 699 O O . LEU A 1 87 ? 0.364 -4.157 0.798 1.00 90.25 87 LEU A O 1
ATOM 703 N N . LEU A 1 88 ? 2.428 -4.992 0.639 1.00 91.25 88 LEU A N 1
ATOM 704 C CA . LEU A 1 88 ? 1.984 -6.239 0.008 1.00 91.25 88 LEU A CA 1
ATOM 705 C C . LEU A 1 88 ? 0.954 -7.012 0.839 1.00 91.25 88 LEU A C 1
ATOM 707 O O . LEU A 1 88 ? 0.044 -7.599 0.258 1.00 91.25 88 LEU A O 1
ATOM 711 N N . ARG A 1 89 ? 1.043 -6.972 2.174 1.00 90.19 89 ARG A N 1
ATOM 712 C CA . ARG A 1 89 ? 0.013 -7.532 3.057 1.00 90.19 89 ARG A CA 1
ATOM 713 C C . ARG A 1 89 ? -1.317 -6.802 2.883 1.00 90.19 89 ARG A C 1
ATOM 715 O O . ARG A 1 89 ? -2.311 -7.449 2.587 1.00 90.19 89 ARG A O 1
ATOM 722 N N . TRP A 1 90 ? -1.333 -5.473 2.985 1.00 91.06 90 TRP A N 1
ATOM 723 C CA . TRP A 1 90 ? -2.561 -4.686 2.815 1.00 91.06 90 TRP A CA 1
ATOM 724 C C . TRP A 1 90 ? -3.168 -4.820 1.422 1.00 91.06 90 TRP A C 1
ATOM 726 O O . TRP A 1 90 ? -4.384 -4.756 1.278 1.00 91.06 90 TRP A O 1
ATOM 736 N N . LYS A 1 91 ? -2.340 -5.057 0.396 1.00 91.12 91 LYS A N 1
ATOM 737 C CA . LYS A 1 91 ? -2.819 -5.368 -0.956 1.00 91.12 91 LYS A CA 1
ATOM 738 C C . LYS A 1 91 ? -3.753 -6.584 -0.962 1.00 91.12 91 LYS A C 1
ATOM 740 O O . LYS A 1 91 ? -4.658 -6.630 -1.782 1.00 91.12 91 LYS A O 1
ATOM 745 N N . MET A 1 92 ? -3.527 -7.572 -0.092 1.00 90.06 92 MET A N 1
ATOM 746 C CA . MET A 1 92 ? -4.363 -8.778 -0.027 1.00 90.06 92 MET A CA 1
ATOM 747 C C . MET A 1 92 ? -5.752 -8.503 0.559 1.00 90.06 92 MET A C 1
ATOM 749 O O . MET A 1 92 ? -6.687 -9.235 0.247 1.00 90.06 92 MET A O 1
ATOM 753 N N . ASP A 1 93 ? -5.885 -7.450 1.368 1.00 89.38 93 ASP A N 1
ATOM 754 C CA . ASP A 1 93 ? -7.140 -7.062 2.021 1.00 89.38 93 ASP A CA 1
ATOM 755 C C . ASP A 1 93 ? -7.891 -5.953 1.257 1.00 89.38 93 ASP A C 1
ATOM 757 O O . ASP A 1 93 ? -9.077 -5.716 1.496 1.00 89.38 93 ASP A O 1
ATOM 761 N N . LEU A 1 94 ? -7.213 -5.258 0.334 1.00 88.31 94 LEU A N 1
ATOM 762 C CA . LEU A 1 94 ? -7.782 -4.181 -0.474 1.00 88.31 94 LEU A CA 1
ATOM 763 C C . LEU A 1 94 ? -8.303 -4.698 -1.833 1.00 88.31 94 LEU A C 1
ATOM 765 O O . LEU A 1 94 ? -7.568 -5.370 -2.553 1.00 88.31 94 LEU A O 1
ATOM 769 N N . PRO A 1 95 ? -9.533 -4.330 -2.241 1.00 90.00 95 PRO A N 1
ATOM 770 C CA . PRO A 1 95 ? -10.072 -4.624 -3.565 1.00 90.00 95 PRO A CA 1
ATOM 771 C C . PRO A 1 95 ? -9.236 -3.980 -4.674 1.00 90.00 95 PRO A C 1
ATOM 773 O O . PRO A 1 95 ? -8.814 -2.826 -4.546 1.00 90.00 95 PRO A O 1
ATOM 776 N N . ASP A 1 96 ? -9.088 -4.671 -5.804 1.00 88.56 96 ASP A N 1
ATOM 777 C CA . ASP A 1 96 ? -8.328 -4.171 -6.960 1.00 88.56 96 ASP A CA 1
ATOM 778 C C . ASP A 1 96 ? -8.874 -2.835 -7.503 1.00 88.56 96 ASP A C 1
ATOM 780 O O . ASP A 1 96 ? -8.107 -1.969 -7.937 1.00 88.56 96 ASP A O 1
ATOM 784 N N . ASP A 1 97 ? -10.187 -2.608 -7.400 1.00 89.62 97 ASP A N 1
ATOM 785 C CA . ASP A 1 97 ? -10.816 -1.335 -7.773 1.00 89.62 97 ASP A CA 1
ATOM 786 C C . ASP A 1 97 ? -10.297 -0.165 -6.923 1.00 89.62 97 ASP A C 1
ATOM 788 O O . ASP A 1 97 ? -10.078 0.932 -7.437 1.00 89.62 97 ASP A O 1
ATOM 792 N N . LEU A 1 98 ? -10.036 -0.391 -5.629 1.00 91.38 98 LEU A N 1
ATOM 793 C CA . LEU A 1 98 ? -9.447 0.629 -4.759 1.00 91.38 98 LEU A CA 1
ATOM 794 C C . LEU A 1 98 ? -7.958 0.812 -5.045 1.00 91.38 98 LEU A C 1
ATOM 796 O O . LEU A 1 98 ? -7.494 1.950 -5.097 1.00 91.38 98 LEU A O 1
ATOM 800 N N . LEU A 1 99 ? -7.216 -0.266 -5.305 1.00 90.62 99 LEU A N 1
ATOM 801 C CA . LEU A 1 99 ? -5.795 -0.183 -5.665 1.00 90.62 99 LEU A CA 1
ATOM 802 C C . LEU A 1 99 ? -5.567 0.617 -6.955 1.00 90.62 99 LEU A C 1
ATOM 804 O O . LEU A 1 99 ? -4.559 1.310 -7.084 1.00 90.62 99 LEU A O 1
ATOM 808 N N . THR A 1 100 ? -6.518 0.550 -7.889 1.00 94.06 100 THR A N 1
ATOM 809 C CA . THR A 1 100 ? -6.473 1.265 -9.174 1.00 94.06 100 THR A CA 1
ATOM 810 C C . THR A 1 100 ? -7.240 2.590 -9.174 1.00 94.06 100 THR A C 1
ATOM 812 O O . THR A 1 100 ? -7.301 3.263 -10.204 1.00 94.06 100 THR A O 1
ATOM 815 N N . SER A 1 101 ? -7.789 3.000 -8.025 1.00 93.12 101 SER A N 1
ATOM 816 C CA . SER A 1 101 ? -8.625 4.202 -7.907 1.00 93.12 101 SER A CA 1
ATOM 817 C C . SER A 1 101 ? -7.843 5.512 -8.007 1.00 93.12 101 SER A C 1
ATOM 819 O O . SER A 1 101 ? -8.390 6.517 -8.465 1.00 93.12 101 SER A O 1
ATOM 821 N N . THR A 1 102 ? -6.566 5.523 -7.606 1.00 93.38 102 THR A N 1
ATOM 822 C CA . THR A 1 102 ? -5.710 6.711 -7.692 1.00 93.38 102 THR A CA 1
ATOM 823 C C . THR A 1 102 ? -4.338 6.376 -8.282 1.00 93.38 102 THR A C 1
ATOM 825 O O . THR A 1 102 ? -3.803 5.291 -8.032 1.00 93.38 102 THR A O 1
ATOM 828 N N . PRO A 1 103 ? -3.704 7.313 -9.018 1.00 93.12 103 PRO A N 1
ATOM 829 C CA . PRO A 1 103 ? -2.359 7.102 -9.555 1.00 93.12 103 PRO A CA 1
ATOM 830 C C . PRO A 1 103 ? -1.333 6.812 -8.461 1.00 93.12 103 PRO A C 1
ATOM 832 O O . PRO A 1 103 ? -0.432 6.001 -8.641 1.00 93.12 103 PRO A O 1
ATOM 835 N N . ARG A 1 104 ? -1.485 7.462 -7.300 1.00 92.50 104 ARG A N 1
ATOM 836 C CA . ARG A 1 104 ? -0.576 7.305 -6.164 1.00 92.50 104 ARG A CA 1
ATOM 837 C C . ARG A 1 104 ? -0.584 5.870 -5.644 1.00 92.50 104 ARG A C 1
ATOM 839 O O . ARG A 1 104 ? 0.493 5.320 -5.441 1.00 92.50 104 ARG A O 1
ATOM 846 N N . LEU A 1 105 ? -1.758 5.256 -5.478 1.00 94.00 105 LEU A N 1
ATOM 847 C CA . LEU A 1 105 ? -1.861 3.856 -5.053 1.00 94.00 105 LEU A CA 1
ATOM 848 C C . LEU A 1 105 ? -1.227 2.91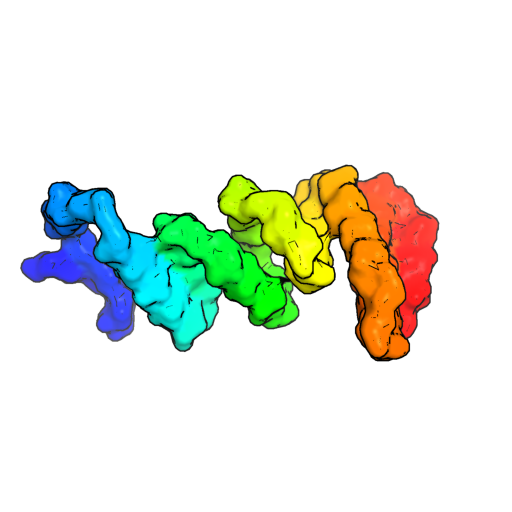7 -6.081 1.00 94.00 105 LEU A C 1
ATOM 850 O O . LEU A 1 105 ? -0.413 2.076 -5.705 1.00 94.00 105 LEU A O 1
ATOM 854 N N . ILE A 1 106 ? -1.507 3.123 -7.370 1.00 95.12 106 ILE A N 1
ATOM 855 C CA . ILE A 1 106 ? -0.895 2.339 -8.450 1.00 95.12 106 ILE A CA 1
ATOM 856 C C . ILE A 1 106 ? 0.634 2.390 -8.362 1.00 95.12 106 ILE A C 1
ATOM 858 O O . ILE A 1 106 ? 1.277 1.343 -8.367 1.00 95.12 106 ILE A O 1
ATOM 862 N N . VAL A 1 107 ? 1.220 3.585 -8.226 1.00 93.25 107 VAL A N 1
ATOM 863 C CA . VAL A 1 107 ? 2.680 3.747 -8.130 1.00 93.25 107 VAL A CA 1
ATOM 864 C C . VAL A 1 107 ? 3.246 3.048 -6.896 1.00 93.25 107 VAL A C 1
ATOM 866 O O . VAL A 1 107 ? 4.226 2.317 -7.018 1.00 93.25 107 VAL A O 1
ATOM 869 N N . LEU A 1 108 ? 2.631 3.240 -5.726 1.00 92.56 108 LEU A N 1
ATOM 870 C CA . LEU A 1 108 ? 3.093 2.647 -4.466 1.00 92.56 108 LEU A CA 1
ATOM 871 C C . LEU A 1 108 ? 3.110 1.116 -4.528 1.00 92.56 108 LEU A C 1
ATOM 873 O O . LEU A 1 108 ? 4.107 0.483 -4.175 1.00 92.56 108 LEU A O 1
ATOM 877 N N . TYR A 1 109 ? 2.022 0.517 -5.007 1.00 93.94 109 TYR A N 1
ATOM 878 C CA . TYR A 1 109 ? 1.896 -0.934 -5.069 1.00 93.94 109 TYR A CA 1
ATOM 879 C C . TYR A 1 109 ? 2.701 -1.546 -6.218 1.00 93.94 109 TYR A C 1
ATOM 881 O O . TYR A 1 109 ? 3.310 -2.594 -6.016 1.00 93.94 109 TYR A O 1
ATOM 889 N N . ALA A 1 110 ? 2.784 -0.899 -7.385 1.00 94.38 110 ALA A N 1
ATOM 890 C CA . ALA A 1 110 ? 3.638 -1.366 -8.480 1.00 94.38 110 ALA A CA 1
ATOM 891 C C . ALA A 1 110 ? 5.122 -1.335 -8.080 1.00 94.38 110 ALA A C 1
ATOM 893 O O . ALA A 1 110 ? 5.862 -2.275 -8.364 1.00 94.38 110 ALA A O 1
ATOM 894 N N . TRP A 1 111 ? 5.544 -0.298 -7.351 1.00 92.62 111 TRP A N 1
ATOM 895 C CA . TRP A 1 111 ? 6.885 -0.215 -6.774 1.00 92.62 111 TRP A CA 1
ATOM 896 C C . TRP A 1 111 ? 7.150 -1.350 -5.775 1.00 92.62 111 TRP A C 1
ATOM 898 O O . TRP A 1 111 ? 8.154 -2.053 -5.903 1.00 92.62 111 TRP A O 1
ATOM 908 N N . ALA A 1 112 ? 6.233 -1.584 -4.828 1.00 92.25 112 ALA A N 1
ATOM 909 C CA . ALA A 1 112 ? 6.368 -2.653 -3.837 1.00 92.25 112 ALA A CA 1
ATOM 910 C C . ALA A 1 112 ? 6.439 -4.049 -4.489 1.00 92.25 112 ALA A C 1
ATOM 912 O O . ALA A 1 112 ? 7.280 -4.867 -4.114 1.00 92.25 112 ALA A O 1
ATOM 913 N N . LEU A 1 113 ? 5.605 -4.305 -5.504 1.00 93.38 113 LEU A N 1
ATOM 914 C CA . LEU A 1 113 ? 5.628 -5.539 -6.298 1.00 93.38 113 LEU A CA 1
ATOM 915 C C . LEU A 1 113 ? 6.951 -5.696 -7.060 1.00 93.38 113 LEU A C 1
ATOM 917 O O . LEU A 1 113 ? 7.535 -6.780 -7.059 1.00 93.38 113 LEU A O 1
ATOM 921 N N . GLY A 1 114 ? 7.454 -4.611 -7.656 1.00 92.88 114 GLY A N 1
ATOM 922 C CA . GLY A 1 114 ? 8.742 -4.589 -8.348 1.00 92.88 114 GLY A CA 1
ATOM 923 C C . GLY A 1 114 ? 9.910 -4.947 -7.425 1.00 92.88 114 GLY A C 1
ATOM 924 O O . GLY A 1 114 ? 10.743 -5.777 -7.787 1.00 92.88 114 GLY A O 1
ATOM 925 N N . LEU A 1 115 ? 9.942 -4.392 -6.208 1.00 89.25 115 LEU A N 1
ATOM 926 C CA . LEU A 1 115 ? 10.958 -4.722 -5.199 1.00 89.25 115 LEU A CA 1
ATOM 927 C C . LEU A 1 115 ? 10.854 -6.159 -4.677 1.00 89.25 115 LEU A C 1
ATOM 929 O O . LEU A 1 115 ? 11.873 -6.762 -4.350 1.00 89.25 115 LEU A O 1
ATOM 933 N N . ALA A 1 116 ? 9.648 -6.724 -4.635 1.00 90.81 116 ALA A N 1
ATOM 934 C CA . ALA A 1 116 ? 9.422 -8.128 -4.296 1.00 90.81 116 ALA A CA 1
ATOM 935 C C . ALA A 1 116 ? 9.621 -9.091 -5.484 1.00 90.81 116 ALA A C 1
ATOM 937 O O . ALA A 1 116 ? 9.255 -10.263 -5.388 1.00 90.81 116 ALA A O 1
ATOM 938 N N . CYS A 1 117 ? 10.178 -8.612 -6.604 1.00 91.94 117 CYS A N 1
ATOM 939 C CA . CYS A 1 117 ? 10.383 -9.368 -7.842 1.00 91.94 117 CYS A CA 1
ATOM 940 C C . CYS A 1 117 ? 9.097 -9.973 -8.441 1.00 91.94 117 CYS A C 1
ATOM 942 O O . CYS A 1 117 ? 9.163 -10.898 -9.250 1.00 91.94 117 CYS A O 1
ATOM 944 N N . GLN A 1 118 ? 7.921 -9.435 -8.104 1.00 94.56 118 GLN A N 1
ATOM 945 C CA . GLN A 1 118 ? 6.643 -9.784 -8.732 1.00 94.56 118 GLN A CA 1
ATOM 946 C C . GLN A 1 118 ? 6.434 -8.927 -9.988 1.00 94.56 118 GLN A C 1
ATOM 948 O O . GLN A 1 118 ? 5.528 -8.100 -10.066 1.00 94.56 118 GLN A O 1
ATOM 953 N N . LEU A 1 119 ? 7.339 -9.089 -10.956 1.00 94.88 119 LEU A N 1
ATOM 954 C CA . LEU A 1 119 ? 7.530 -8.145 -12.064 1.00 94.88 119 LEU A CA 1
ATOM 955 C C . LEU A 1 119 ? 6.324 -8.056 -13.003 1.00 94.88 119 LEU A C 1
ATOM 957 O O . LEU A 1 119 ? 5.982 -6.960 -13.436 1.00 94.88 119 LEU A O 1
ATOM 961 N N . ASP A 1 120 ? 5.657 -9.177 -13.278 1.00 96.19 120 ASP A N 1
ATOM 962 C CA . ASP A 1 120 ? 4.487 -9.195 -14.164 1.00 96.19 120 ASP A CA 1
ATOM 963 C C . ASP A 1 120 ? 3.292 -8.479 -13.519 1.00 96.19 120 ASP A C 1
ATOM 965 O O . ASP A 1 120 ? 2.648 -7.650 -14.155 1.00 96.19 120 ASP A O 1
ATOM 969 N N . ALA A 1 121 ? 3.062 -8.707 -12.220 1.00 94.44 121 ALA A N 1
ATOM 970 C CA . ALA A 1 121 ? 2.034 -7.998 -11.460 1.00 94.44 121 ALA A CA 1
ATOM 971 C C . ALA A 1 121 ? 2.351 -6.497 -11.326 1.00 94.44 121 ALA A C 1
ATOM 973 O O . ALA A 1 121 ? 1.449 -5.660 -11.373 1.00 94.44 121 ALA A O 1
ATOM 974 N N . ALA A 1 122 ? 3.633 -6.142 -11.174 1.00 95.56 122 ALA A N 1
ATOM 975 C CA . ALA A 1 122 ? 4.073 -4.750 -11.154 1.00 95.56 122 ALA A CA 1
ATOM 976 C C . ALA A 1 122 ? 3.806 -4.053 -12.497 1.00 95.56 122 ALA A C 1
ATOM 978 O O . ALA A 1 122 ? 3.309 -2.928 -12.509 1.00 95.56 122 ALA A O 1
ATOM 979 N N . GLU A 1 123 ? 4.104 -4.717 -13.618 1.00 95.69 123 GLU A N 1
ATOM 980 C CA . GLU A 1 123 ? 3.860 -4.196 -14.967 1.00 95.69 123 GLU A CA 1
ATOM 981 C C . GLU A 1 123 ? 2.363 -4.044 -15.258 1.00 95.69 123 GLU A C 1
ATOM 983 O O . GLU A 1 123 ? 1.928 -2.987 -15.719 1.00 95.69 123 GLU A O 1
ATOM 988 N N . GLU A 1 124 ? 1.558 -5.057 -14.932 1.00 95.31 124 GLU A N 1
ATOM 989 C CA . GLU A 1 124 ? 0.104 -5.012 -15.094 1.00 95.31 124 GLU A CA 1
ATOM 990 C C . GLU A 1 124 ? -0.512 -3.840 -14.321 1.00 95.31 124 GLU A C 1
ATOM 992 O O . GLU A 1 124 ? -1.316 -3.081 -14.869 1.00 95.31 124 GLU A O 1
ATOM 997 N N . LEU A 1 125 ? -0.086 -3.643 -13.071 1.00 95.12 125 LEU A N 1
ATOM 998 C CA . LEU A 1 125 ? -0.569 -2.541 -12.253 1.00 95.12 125 LEU A CA 1
ATOM 999 C C . LEU A 1 125 ? -0.078 -1.185 -12.780 1.00 95.12 125 LEU A C 1
ATOM 1001 O O . LEU A 1 125 ? -0.881 -0.262 -12.914 1.00 95.12 125 LEU A O 1
ATOM 1005 N N . ALA A 1 126 ? 1.199 -1.058 -13.153 1.00 94.50 126 ALA A N 1
ATOM 1006 C CA . ALA A 1 126 ? 1.762 0.177 -13.705 1.00 94.50 126 ALA A CA 1
ATOM 1007 C C . ALA A 1 126 ? 1.064 0.619 -15.005 1.00 94.50 126 ALA A C 1
ATOM 1009 O O . ALA A 1 126 ? 0.872 1.817 -15.227 1.00 94.50 126 ALA A O 1
ATOM 1010 N N . ASN A 1 127 ? 0.612 -0.325 -15.836 1.00 94.38 127 ASN A N 1
ATOM 1011 C CA . ASN A 1 127 ? -0.147 -0.028 -17.054 1.00 94.38 127 ASN A CA 1
ATOM 1012 C C . ASN A 1 127 ? -1.481 0.684 -16.772 1.00 94.38 127 ASN A C 1
ATOM 1014 O O . ASN A 1 127 ? -1.968 1.436 -17.624 1.00 94.38 127 ASN A O 1
ATOM 1018 N N . GLN A 1 128 ? -2.040 0.542 -15.564 1.00 94.88 128 GLN A N 1
ATOM 1019 C CA . GLN A 1 128 ? -3.259 1.247 -15.162 1.00 94.88 128 GLN A CA 1
ATOM 1020 C C . GLN A 1 128 ? -3.061 2.763 -15.021 1.00 94.88 128 GLN A C 1
ATOM 1022 O O . GLN A 1 128 ? -4.045 3.501 -15.083 1.00 94.88 128 GLN A O 1
ATOM 1027 N N . LEU A 1 129 ? -1.818 3.260 -14.922 1.00 92.88 129 LEU A N 1
ATOM 1028 C CA . LEU A 1 129 ? -1.536 4.705 -14.927 1.00 92.88 129 LEU A CA 1
ATOM 1029 C C . LEU A 1 129 ? -2.026 5.391 -16.207 1.00 92.88 129 LEU A C 1
ATOM 1031 O O . LEU A 1 129 ? -2.423 6.555 -16.166 1.00 92.88 129 LEU A O 1
ATOM 1035 N N . SER A 1 130 ? -2.063 4.665 -17.329 1.00 91.19 130 SER A N 1
ATOM 1036 C CA . SER A 1 130 ? -2.557 5.186 -18.609 1.00 91.19 130 SER A CA 1
ATOM 1037 C C . SER A 1 130 ? -4.011 5.674 -18.547 1.00 91.19 130 SER A C 1
ATOM 1039 O O . SER A 1 130 ? -4.368 6.597 -19.275 1.00 91.19 130 SER A O 1
ATOM 1041 N N . ARG A 1 131 ? -4.834 5.135 -17.631 1.00 92.81 131 ARG A N 1
ATOM 1042 C CA . ARG A 1 131 ? -6.235 5.550 -17.423 1.00 92.81 131 ARG A CA 1
ATOM 1043 C C . ARG A 1 131 ? -6.372 6.992 -16.931 1.00 92.81 131 ARG A C 1
ATOM 1045 O O . ARG A 1 131 ? -7.430 7.591 -17.087 1.00 92.81 131 ARG A O 1
ATOM 1052 N N . PHE A 1 132 ? -5.313 7.543 -16.340 1.00 91.88 132 PHE A N 1
ATOM 1053 C CA . PHE A 1 132 ? -5.275 8.910 -15.817 1.00 91.88 132 PHE A CA 1
ATOM 1054 C C . PHE A 1 132 ? -4.675 9.909 -16.813 1.00 91.88 132 PHE A C 1
ATOM 1056 O O . PHE A 1 132 ? -4.404 11.058 -16.456 1.00 91.88 132 PHE A O 1
ATOM 1063 N N . LEU A 1 133 ? -4.452 9.478 -18.059 1.00 88.94 133 LEU A N 1
ATOM 1064 C CA . LEU A 1 133 ? -4.004 10.327 -19.152 1.00 88.94 133 LEU A CA 1
ATOM 1065 C C . LEU A 1 133 ? -5.165 10.646 -20.117 1.00 88.94 133 LEU A C 1
ATOM 1067 O O . LEU A 1 133 ? -5.991 9.775 -20.386 1.00 88.94 133 LEU A O 1
ATOM 1071 N N . PRO A 1 134 ? -5.215 11.868 -20.686 1.00 90.88 134 PRO A N 1
ATOM 1072 C CA . PRO A 1 134 ? -4.314 12.991 -20.423 1.00 90.88 134 PRO A CA 1
ATOM 1073 C C . PRO A 1 134 ? -4.536 13.586 -19.024 1.00 90.88 134 PRO A C 1
ATOM 1075 O O . PRO A 1 134 ? -5.665 13.713 -18.556 1.00 90.88 134 PRO A O 1
ATOM 1078 N N . ALA A 1 135 ? -3.445 13.965 -18.355 1.00 90.25 135 ALA A N 1
ATOM 1079 C CA . ALA A 1 135 ? -3.532 14.584 -17.038 1.00 90.25 135 ALA A CA 1
ATOM 1080 C C . ALA A 1 135 ? -4.057 16.033 -17.155 1.00 90.25 135 ALA A C 1
ATOM 1082 O O . ALA A 1 135 ? -3.809 16.699 -18.161 1.00 90.25 135 ALA A O 1
ATOM 1083 N N . PRO A 1 136 ? -4.727 16.571 -16.120 1.00 88.94 136 PRO A N 1
ATOM 1084 C CA . PRO A 1 136 ? -5.381 17.884 -16.181 1.00 88.94 136 PRO A CA 1
ATOM 1085 C C . PRO A 1 136 ? -4.416 19.075 -16.304 1.00 88.94 136 PRO A C 1
ATOM 1087 O O . PRO A 1 136 ? -4.851 20.199 -16.545 1.00 88.94 136 PRO A O 1
ATOM 1090 N N . SER A 1 137 ? -3.110 18.865 -16.120 1.00 93.50 137 SER A N 1
ATOM 1091 C CA . SER A 1 137 ? -2.089 19.898 -16.288 1.00 93.50 137 SER A CA 1
ATOM 1092 C C . SER A 1 137 ? -0.800 19.319 -16.863 1.00 93.50 137 SER A C 1
ATOM 1094 O O . SER A 1 137 ? -0.490 18.143 -16.665 1.00 93.50 137 SER A O 1
ATOM 1096 N N . ALA A 1 138 ? 0.001 20.166 -17.516 1.00 91.88 138 ALA A N 1
ATOM 1097 C CA . ALA A 1 138 ? 1.309 19.772 -18.036 1.00 91.88 138 ALA A CA 1
ATOM 1098 C C . ALA A 1 138 ? 2.250 19.266 -16.926 1.00 91.88 138 ALA A C 1
ATOM 1100 O O . ALA A 1 138 ? 3.006 18.322 -17.143 1.00 91.88 138 ALA A O 1
ATOM 1101 N N . THR A 1 139 ? 2.187 19.853 -15.726 1.00 92.50 139 THR A N 1
ATOM 1102 C CA . THR A 1 139 ? 2.972 19.405 -14.564 1.00 92.50 139 THR A CA 1
ATOM 1103 C C . THR A 1 139 ? 2.543 18.013 -14.106 1.00 92.50 139 THR A C 1
ATOM 1105 O O . THR A 1 139 ? 3.395 17.148 -13.916 1.00 92.50 139 THR A O 1
ATOM 1108 N N . ALA A 1 140 ? 1.234 17.768 -13.986 1.00 88.62 140 ALA A N 1
ATOM 1109 C CA . ALA A 1 140 ? 0.713 16.450 -13.628 1.00 88.62 140 ALA A CA 1
ATOM 1110 C C . ALA A 1 140 ? 1.048 15.403 -14.701 1.00 88.62 140 ALA A C 1
ATOM 1112 O O . ALA A 1 140 ? 1.415 14.280 -14.370 1.00 88.62 140 ALA A O 1
ATOM 1113 N N . GLN A 1 141 ? 1.004 15.783 -15.980 1.00 92.06 141 GLN A N 1
ATOM 1114 C CA . GLN A 1 141 ? 1.363 14.898 -17.085 1.00 92.06 141 GLN A CA 1
ATOM 1115 C C . GLN A 1 141 ? 2.846 14.518 -17.052 1.00 92.06 141 GLN A C 1
ATOM 1117 O O . GLN A 1 141 ? 3.175 13.341 -17.174 1.00 92.06 141 GLN A O 1
ATOM 1122 N N . LYS A 1 142 ? 3.739 15.492 -16.833 1.00 91.06 142 LYS A N 1
ATOM 1123 C CA . LYS A 1 142 ? 5.177 15.236 -16.658 1.00 91.06 142 LYS A CA 1
ATOM 1124 C C . LYS A 1 142 ? 5.448 14.327 -15.460 1.00 91.06 142 LYS A C 1
ATOM 1126 O O . LYS A 1 142 ? 6.208 13.376 -15.588 1.00 91.06 142 LYS A O 1
ATOM 1131 N N . SER A 1 143 ? 4.799 14.589 -14.325 1.00 90.56 143 SER A N 1
ATOM 1132 C CA . SER A 1 143 ? 4.938 13.762 -13.121 1.00 90.56 143 SER A CA 1
ATOM 1133 C C . SER A 1 143 ? 4.488 12.317 -13.361 1.00 90.56 143 SER A C 1
ATOM 1135 O O . SER A 1 143 ? 5.204 11.392 -12.986 1.00 90.56 143 SER A O 1
ATOM 1137 N N . MET A 1 144 ? 3.362 12.117 -14.053 1.00 91.06 144 MET A N 1
ATOM 1138 C CA . MET A 1 144 ? 2.858 10.785 -14.398 1.00 91.06 144 MET A CA 1
ATOM 1139 C C . MET A 1 144 ? 3.827 10.018 -15.306 1.00 91.06 144 MET A C 1
ATOM 1141 O O . MET A 1 144 ? 4.099 8.842 -15.076 1.00 91.06 144 MET A O 1
ATOM 1145 N N . LEU A 1 145 ? 4.375 10.685 -16.327 1.00 90.69 145 LEU A N 1
ATOM 1146 C CA . LEU A 1 145 ? 5.359 10.085 -17.231 1.00 90.69 145 LEU A CA 1
ATOM 1147 C C . LEU A 1 145 ? 6.641 9.698 -16.488 1.00 90.69 145 LEU A C 1
ATOM 1149 O O . LEU A 1 145 ? 7.132 8.588 -16.672 1.00 90.69 145 LEU A O 1
ATOM 1153 N N . ALA A 1 146 ? 7.140 10.565 -15.604 1.00 90.81 146 ALA A N 1
ATOM 1154 C CA . ALA A 1 146 ? 8.310 10.269 -14.781 1.00 90.81 146 ALA A CA 1
ATOM 1155 C C . ALA A 1 146 ? 8.076 9.051 -13.868 1.00 90.81 146 ALA A C 1
ATOM 1157 O O . ALA A 1 146 ? 8.933 8.176 -13.773 1.00 90.81 146 ALA A O 1
ATOM 1158 N N . GLN A 1 147 ? 6.897 8.947 -13.247 1.00 91.50 147 GLN A N 1
ATOM 1159 C CA . GLN A 1 147 ? 6.520 7.787 -12.429 1.00 91.50 147 GLN A CA 1
ATOM 1160 C C . GLN A 1 147 ? 6.454 6.497 -13.255 1.00 91.50 147 GLN A C 1
ATOM 1162 O O . GLN A 1 147 ? 6.976 5.467 -12.829 1.00 91.50 147 GLN A O 1
ATOM 1167 N N . TRP A 1 148 ? 5.861 6.548 -14.450 1.00 93.00 148 TRP A N 1
ATOM 1168 C CA . TRP A 1 148 ? 5.803 5.396 -15.350 1.00 93.00 148 TRP A CA 1
ATOM 1169 C C . TRP A 1 148 ? 7.198 4.945 -15.807 1.00 93.00 148 TRP A C 1
ATOM 1171 O O . TRP A 1 148 ? 7.495 3.748 -15.792 1.00 93.00 148 TRP A O 1
ATOM 1181 N N . LEU A 1 149 ? 8.080 5.889 -16.152 1.00 91.94 149 LEU A N 1
ATOM 1182 C CA . LEU A 1 149 ? 9.468 5.600 -16.521 1.00 91.94 149 LEU A CA 1
ATOM 1183 C C . LEU A 1 149 ? 10.250 4.993 -15.351 1.00 91.94 149 LEU A C 1
ATOM 1185 O O . LEU A 1 149 ? 10.940 3.991 -15.534 1.00 91.94 149 LEU A O 1
ATOM 1189 N N . ALA A 1 150 ? 10.093 5.533 -14.139 1.00 90.69 150 ALA A N 1
ATOM 1190 C CA . ALA A 1 150 ? 10.731 4.996 -12.940 1.00 90.69 150 ALA A CA 1
ATOM 1191 C C . ALA A 1 150 ? 10.298 3.545 -12.654 1.00 90.69 150 ALA A C 1
ATOM 1193 O O . ALA A 1 150 ? 11.147 2.680 -12.430 1.00 90.69 150 ALA A O 1
ATOM 1194 N N . LEU A 1 151 ? 8.994 3.249 -12.724 1.00 92.62 151 LEU A N 1
ATOM 1195 C CA . LEU A 1 151 ? 8.472 1.886 -12.562 1.00 92.62 151 LEU A CA 1
ATOM 1196 C C . LEU A 1 151 ? 8.985 0.946 -13.660 1.00 92.62 151 LEU A C 1
ATOM 1198 O O . LEU A 1 151 ? 9.434 -0.161 -13.362 1.00 92.62 151 LEU A O 1
ATOM 1202 N N . SER A 1 152 ? 8.989 1.405 -14.913 1.00 92.62 152 SER A N 1
ATOM 1203 C CA . SER A 1 152 ? 9.510 0.640 -16.052 1.00 92.62 152 SER A CA 1
ATOM 1204 C C . SER A 1 152 ? 10.996 0.311 -15.885 1.00 92.62 152 SER A C 1
ATOM 1206 O O . SER A 1 152 ? 11.417 -0.807 -16.178 1.00 92.62 152 SER A O 1
ATOM 1208 N N . GLY A 1 153 ? 11.788 1.245 -15.348 1.00 91.25 153 GLY A N 1
ATOM 1209 C CA . GLY A 1 153 ? 13.191 1.026 -14.995 1.00 91.25 153 GLY A CA 1
ATOM 1210 C C . GLY A 1 153 ? 13.374 -0.034 -13.905 1.00 91.25 153 GLY A C 1
ATOM 1211 O O . GLY A 1 153 ? 14.212 -0.923 -14.055 1.00 91.25 153 GLY A O 1
ATOM 1212 N N . ILE A 1 154 ? 12.563 -0.001 -12.839 1.00 88.31 154 ILE A N 1
ATOM 1213 C CA . ILE A 1 154 ? 12.587 -1.018 -11.769 1.00 88.31 154 ILE A CA 1
ATOM 1214 C C . ILE A 1 154 ? 12.258 -2.407 -12.329 1.00 88.31 154 ILE A C 1
ATOM 1216 O O . ILE A 1 154 ? 12.963 -3.373 -12.030 1.00 88.31 154 ILE A O 1
ATOM 1220 N N . ILE A 1 155 ? 11.226 -2.505 -13.169 1.00 92.50 155 ILE A N 1
ATOM 1221 C CA . ILE A 1 155 ? 10.797 -3.765 -13.789 1.00 92.50 155 ILE A CA 1
ATOM 1222 C C . ILE A 1 155 ? 11.874 -4.293 -14.745 1.00 92.50 155 ILE A C 1
ATOM 1224 O O . ILE A 1 155 ? 12.246 -5.464 -14.661 1.00 92.50 155 ILE A O 1
ATOM 1228 N N . ALA A 1 156 ? 12.426 -3.438 -15.615 1.00 90.56 156 ALA A N 1
ATOM 1229 C CA . ALA A 1 156 ? 13.499 -3.807 -16.540 1.00 90.56 156 ALA A CA 1
ATOM 1230 C C . ALA A 1 156 ? 14.748 -4.301 -15.796 1.00 90.56 156 ALA A C 1
ATOM 1232 O O . ALA A 1 156 ? 15.305 -5.343 -16.152 1.00 90.56 156 ALA A O 1
ATOM 1233 N N . ARG A 1 157 ? 15.125 -3.617 -14.709 1.00 88.94 157 ARG A N 1
ATOM 1234 C CA . ARG A 1 157 ? 16.222 -4.034 -13.831 1.00 88.94 157 ARG A CA 1
ATOM 1235 C C . ARG A 1 157 ? 15.947 -5.400 -13.213 1.00 88.94 157 ARG A C 1
ATOM 1237 O O . ARG A 1 157 ? 16.832 -6.249 -13.218 1.00 88.94 157 ARG A O 1
ATOM 1244 N N . GLY A 1 158 ? 14.734 -5.624 -12.707 1.00 88.19 158 GLY A N 1
ATOM 1245 C CA . GLY A 1 158 ? 14.318 -6.919 -12.162 1.00 88.19 158 GLY A CA 1
ATOM 1246 C C . GLY A 1 158 ? 14.379 -8.052 -13.193 1.00 88.19 158 GLY A C 1
ATOM 1247 O O . GLY A 1 158 ? 14.729 -9.176 -12.845 1.00 88.19 158 GLY A O 1
ATOM 1248 N N . ARG A 1 159 ? 14.101 -7.753 -14.471 1.00 91.00 159 ARG A N 1
ATOM 1249 C CA . ARG A 1 159 ? 14.197 -8.703 -15.594 1.00 91.00 159 ARG A CA 1
ATOM 1250 C C . ARG A 1 159 ? 15.629 -8.912 -16.110 1.00 91.00 159 ARG A C 1
ATOM 1252 O O . ARG A 1 159 ? 15.834 -9.763 -16.970 1.00 91.00 159 ARG A O 1
ATOM 1259 N N . GLY A 1 160 ? 16.611 -8.158 -15.610 1.00 88.50 160 GLY A N 1
ATOM 1260 C CA . GLY A 1 160 ? 18.000 -8.215 -16.077 1.00 88.50 160 GLY A CA 1
ATOM 1261 C C . GLY A 1 160 ? 18.247 -7.530 -17.428 1.00 88.50 160 GLY A C 1
ATOM 1262 O O . GLY A 1 160 ? 19.277 -7.772 -18.052 1.00 88.50 160 GLY A O 1
ATOM 1263 N N . ASP A 1 161 ? 17.328 -6.677 -17.891 1.00 89.19 161 ASP A N 1
ATOM 1264 C CA . ASP A 1 161 ? 17.458 -5.928 -19.146 1.00 89.19 161 ASP A CA 1
ATOM 1265 C C . ASP A 1 161 ? 18.172 -4.589 -18.891 1.00 89.19 161 ASP A C 1
ATOM 1267 O O . ASP A 1 161 ? 17.555 -3.541 -18.660 1.00 89.19 161 ASP A O 1
ATOM 1271 N N . SER A 1 162 ? 19.505 -4.643 -18.864 1.00 81.25 162 SER A N 1
ATOM 1272 C CA . SER A 1 162 ? 20.364 -3.492 -18.557 1.00 81.25 162 SER A CA 1
ATOM 1273 C C . SER A 1 162 ? 20.208 -2.343 -19.560 1.00 81.25 162 SER A C 1
ATOM 1275 O O . SER A 1 162 ? 20.248 -1.181 -19.159 1.00 81.25 162 SER A O 1
ATOM 1277 N N . GLU A 1 163 ? 19.980 -2.651 -20.841 1.00 85.31 163 GLU A N 1
ATOM 1278 C CA . GLU A 1 163 ? 19.816 -1.648 -21.901 1.00 85.31 163 GLU A CA 1
ATOM 1279 C C . GLU A 1 163 ? 18.519 -0.851 -21.708 1.00 85.31 163 GLU A C 1
ATOM 1281 O O . GLU A 1 163 ? 18.532 0.385 -21.703 1.00 85.31 163 GLU A O 1
ATOM 1286 N N . LYS A 1 164 ? 17.393 -1.539 -21.465 1.00 83.50 164 LYS A N 1
ATOM 1287 C CA . LYS A 1 164 ? 16.129 -0.856 -21.158 1.00 83.50 164 LYS A CA 1
ATOM 1288 C C . LYS A 1 164 ? 16.194 -0.090 -19.843 1.00 83.50 164 LYS A C 1
ATOM 1290 O O . LYS A 1 164 ? 15.642 1.005 -19.767 1.00 83.50 164 LYS A O 1
ATOM 1295 N N . THR A 1 165 ? 16.872 -0.634 -18.833 1.00 83.31 165 THR A N 1
ATOM 1296 C CA . THR A 1 165 ? 17.055 0.043 -17.541 1.00 83.31 165 THR A CA 1
ATOM 1297 C C . THR A 1 165 ? 17.747 1.393 -17.726 1.00 83.31 165 THR A C 1
ATOM 1299 O O . THR A 1 165 ? 17.238 2.409 -17.255 1.00 83.31 165 THR A O 1
ATOM 1302 N N . GLU A 1 166 ? 18.872 1.430 -18.449 1.00 81.38 166 GLU A N 1
ATOM 1303 C CA . GLU A 1 166 ? 19.613 2.673 -18.689 1.00 81.38 166 GLU A CA 1
ATOM 1304 C C . GLU A 1 166 ? 18.775 3.693 -19.469 1.00 81.38 166 GLU A C 1
ATOM 1306 O O . GLU A 1 166 ? 18.746 4.875 -19.112 1.00 81.38 166 GLU A O 1
ATOM 1311 N N . ARG A 1 167 ? 18.044 3.237 -20.494 1.00 86.69 167 ARG A N 1
ATOM 1312 C CA . ARG A 1 167 ? 17.149 4.097 -21.275 1.00 86.69 167 ARG A CA 1
ATOM 1313 C C . ARG A 1 167 ? 16.069 4.735 -20.401 1.00 86.69 167 ARG A C 1
ATOM 1315 O O . ARG A 1 167 ? 15.924 5.953 -20.426 1.00 86.69 167 ARG A O 1
ATOM 1322 N N . TYR A 1 168 ? 15.352 3.940 -19.605 1.00 86.56 168 TYR A N 1
ATOM 1323 C CA . TYR A 1 168 ? 14.278 4.455 -18.751 1.00 86.56 168 TYR A CA 1
ATOM 1324 C C . TYR A 1 168 ? 14.793 5.414 -17.674 1.00 86.56 168 TYR A C 1
ATOM 1326 O O . TYR A 1 168 ? 14.178 6.451 -17.445 1.00 86.56 168 TYR A O 1
ATOM 1334 N N . CYS A 1 169 ? 15.943 5.122 -17.058 1.00 79.56 169 CYS A N 1
ATOM 1335 C CA . CYS A 1 169 ? 16.563 6.032 -16.094 1.00 79.56 169 CYS A CA 1
ATOM 1336 C C . CYS A 1 169 ? 16.967 7.369 -16.732 1.00 79.56 169 CYS A C 1
ATOM 1338 O O . CYS A 1 169 ? 16.818 8.411 -16.103 1.00 79.56 169 CYS A O 1
ATOM 1340 N N . ARG A 1 170 ? 17.465 7.353 -17.976 1.00 83.06 170 ARG A N 1
ATOM 1341 C CA . ARG A 1 170 ? 17.866 8.569 -18.697 1.00 83.06 170 ARG A CA 1
ATOM 1342 C C . ARG A 1 170 ? 16.672 9.438 -19.083 1.00 83.06 170 ARG A C 1
ATOM 1344 O O . ARG A 1 170 ? 16.776 10.653 -19.022 1.00 83.06 170 ARG A O 1
ATOM 1351 N N . GLU A 1 171 ? 15.566 8.823 -19.490 1.00 85.06 171 GLU A N 1
ATOM 1352 C CA . GLU A 1 171 ? 14.345 9.536 -19.889 1.00 85.06 171 GLU A CA 1
ATOM 1353 C C . GLU A 1 171 ? 13.556 10.097 -18.692 1.00 85.06 171 GLU A C 1
ATOM 1355 O O . GLU A 1 171 ? 12.715 10.974 -18.876 1.00 85.06 171 GLU A O 1
ATOM 1360 N N . ALA A 1 172 ? 13.805 9.596 -17.476 1.00 77.44 172 ALA A N 1
ATOM 1361 C CA . ALA A 1 172 ? 13.121 10.027 -16.255 1.00 77.44 172 ALA A CA 1
ATOM 1362 C C . ALA A 1 172 ? 13.710 11.298 -15.601 1.00 77.44 172 ALA A C 1
ATOM 1364 O O . ALA A 1 172 ? 13.056 11.861 -14.720 1.00 77.44 172 ALA A O 1
ATOM 1365 N N . LEU A 1 173 ? 14.923 11.716 -15.994 1.00 71.00 173 LEU A N 1
ATOM 1366 C CA . LEU A 1 173 ? 15.647 12.901 -15.494 1.00 71.00 173 LEU A CA 1
ATOM 1367 C C . LEU A 1 173 ? 15.318 14.160 -16.308 1.00 71.00 173 LEU A C 1
ATOM 1369 O O . LEU A 1 173 ? 15.180 15.234 -15.678 1.00 71.00 173 LEU A O 1
#

pLDDT: mean 87.54, std 7.53, range [57.34, 96.19]